Protein AF-C8PGE3-F1 (afdb_monomer_lite)

Organism: NCBI:txid553220

Sequence (170 aa):
MKKFYLKIWALALIAAFAAIPAAAAEGLDYLLKTKEEKDLAISCDSGNGKYSACTKLVEILSKKCDGGDYESCGAAGMIFTDLGQYEFSSAPLIKACEANIMSYCSYLAINDILFTGNLERAAKVFDKICKQGISEDKRLACSIRKEIEDCSKDAKCDPLMKAKEIIKGL

Structure (mmCIF, N/CA/C/O backbone):
data_AF-C8PGE3-F1
#
_entry.id   AF-C8PGE3-F1
#
loop_
_atom_site.group_PDB
_atom_site.id
_atom_site.type_symbol
_atom_site.label_atom_id
_atom_site.label_alt_id
_atom_site.label_comp_id
_atom_site.label_asym_id
_atom_site.label_entity_id
_atom_site.label_seq_id
_atom_site.pdbx_PDB_ins_code
_atom_site.Cartn_x
_atom_site.Cartn_y
_atom_site.Cartn_z
_atom_site.occupancy
_atom_site.B_iso_or_equiv
_atom_site.auth_seq_id
_atom_site.auth_comp_id
_atom_site.auth_asym_id
_atom_site.auth_atom_id
_atom_site.pdbx_PDB_model_num
ATOM 1 N N . MET A 1 1 ? 44.420 58.724 -9.029 1.00 37.59 1 MET A N 1
ATOM 2 C CA . MET A 1 1 ? 43.968 59.193 -10.356 1.00 37.59 1 MET A CA 1
ATOM 3 C C . MET A 1 1 ? 42.720 58.412 -10.748 1.00 37.59 1 MET A C 1
ATOM 5 O O . MET A 1 1 ? 42.805 57.214 -10.961 1.00 37.59 1 MET A O 1
ATOM 9 N N . LYS A 1 2 ? 41.550 59.065 -10.743 1.00 41.00 2 LYS A N 1
ATOM 10 C CA . LYS A 1 2 ? 40.328 58.561 -11.390 1.00 41.00 2 LYS A CA 1
ATOM 11 C C . LYS A 1 2 ? 40.454 58.843 -12.889 1.00 41.00 2 LYS A C 1
ATOM 13 O O . LYS A 1 2 ? 40.873 59.950 -13.217 1.00 41.00 2 LYS A O 1
ATOM 18 N N . LYS A 1 3 ? 40.016 57.922 -13.752 1.00 36.50 3 LYS A N 1
ATOM 19 C CA . LYS A 1 3 ? 38.924 58.134 -14.725 1.00 36.50 3 LYS A CA 1
ATOM 20 C C . LYS A 1 3 ? 38.865 57.000 -15.766 1.00 36.50 3 LYS A C 1
ATOM 22 O O . LYS A 1 3 ? 39.852 56.706 -16.419 1.00 36.50 3 LYS A O 1
ATOM 27 N N . PHE A 1 4 ? 37.645 56.472 -15.904 1.00 42.72 4 PHE A N 1
ATOM 28 C CA . PHE A 1 4 ? 36.970 56.068 -17.141 1.00 42.72 4 PHE A CA 1
ATOM 29 C C . PHE A 1 4 ? 37.667 55.073 -18.066 1.00 42.72 4 PHE A C 1
ATOM 31 O O . PHE A 1 4 ? 38.465 55.492 -18.884 1.00 42.72 4 PHE A O 1
ATOM 38 N N . TYR A 1 5 ? 37.147 53.842 -18.103 1.00 49.12 5 TYR A N 1
ATOM 39 C CA . TYR A 1 5 ? 36.572 53.319 -19.348 1.00 49.12 5 TYR A CA 1
ATOM 40 C C . TYR A 1 5 ? 35.258 52.595 -19.046 1.00 49.12 5 TYR A C 1
ATOM 42 O O . TYR A 1 5 ? 35.190 51.421 -18.704 1.00 49.12 5 TYR A O 1
ATOM 50 N N . LEU A 1 6 ? 34.200 53.394 -19.132 1.00 39.38 6 LEU A N 1
ATOM 51 C CA . LEU A 1 6 ? 32.818 52.991 -19.301 1.00 39.38 6 LEU A CA 1
ATOM 52 C C . LEU A 1 6 ? 32.627 52.698 -20.796 1.00 39.38 6 LEU A C 1
ATOM 54 O O . LEU A 1 6 ? 32.703 53.654 -21.566 1.00 39.38 6 LEU A O 1
ATOM 58 N N . LYS A 1 7 ? 32.384 51.438 -21.188 1.00 35.44 7 LYS A N 1
ATOM 59 C CA . LYS A 1 7 ? 31.352 51.012 -22.165 1.00 35.44 7 LYS A CA 1
ATOM 60 C C . LYS A 1 7 ? 31.656 49.663 -22.839 1.00 35.44 7 LYS A C 1
ATOM 62 O O . LYS A 1 7 ? 32.751 49.454 -23.336 1.00 35.44 7 LYS A O 1
ATOM 67 N N . ILE A 1 8 ? 30.570 48.890 -22.984 1.00 44.88 8 ILE A N 1
ATOM 68 C CA . ILE A 1 8 ? 30.348 47.756 -23.902 1.00 44.88 8 ILE A CA 1
ATOM 69 C C . ILE A 1 8 ? 31.028 46.468 -23.403 1.00 44.88 8 ILE A C 1
ATOM 71 O O . ILE A 1 8 ? 32.231 46.317 -23.495 1.00 44.88 8 ILE A O 1
ATOM 75 N N . TRP A 1 9 ? 30.323 45.520 -22.788 1.00 35.25 9 TRP A N 1
ATOM 76 C CA . TRP A 1 9 ? 29.215 44.789 -23.396 1.00 35.25 9 TRP A CA 1
ATOM 77 C C . TRP A 1 9 ? 28.275 44.250 -22.304 1.00 35.25 9 TRP A C 1
ATOM 79 O O . TRP A 1 9 ? 28.672 43.470 -21.443 1.00 35.25 9 TRP A O 1
ATOM 89 N N . ALA A 1 10 ? 27.015 44.679 -22.337 1.00 46.44 10 ALA A N 1
ATOM 90 C CA . ALA A 1 10 ? 25.930 43.913 -21.749 1.00 46.44 10 ALA A CA 1
ATOM 91 C C . ALA A 1 10 ? 25.763 42.642 -22.591 1.00 46.44 10 ALA A C 1
ATOM 93 O O . ALA A 1 10 ? 25.568 42.785 -23.794 1.00 46.44 10 ALA A O 1
ATOM 94 N N . LEU A 1 11 ? 25.880 41.460 -21.972 1.00 45.91 11 LEU A N 1
ATOM 95 C CA . LEU A 1 11 ? 25.230 40.178 -22.310 1.00 45.91 11 LEU A CA 1
ATOM 96 C C . LEU A 1 11 ? 26.063 39.010 -21.763 1.00 45.91 11 LEU A C 1
ATOM 98 O O . LEU A 1 11 ? 26.887 38.428 -22.457 1.00 45.91 11 LEU A O 1
ATOM 102 N N . ALA A 1 12 ? 25.804 38.654 -20.509 1.00 42.41 12 ALA A N 1
ATOM 103 C CA . ALA A 1 12 ? 25.891 37.274 -20.035 1.00 42.41 12 ALA A CA 1
ATOM 104 C C . ALA A 1 12 ? 24.991 37.152 -18.797 1.00 42.41 12 ALA A C 1
ATOM 106 O O . ALA A 1 12 ? 25.442 36.921 -17.678 1.00 42.41 12 ALA A O 1
ATOM 107 N N . LEU A 1 13 ? 23.695 37.418 -19.000 1.00 41.03 13 LEU A N 1
ATOM 108 C CA . LEU A 1 13 ? 22.668 37.003 -18.055 1.00 41.03 13 LEU A CA 1
ATOM 109 C C . LEU A 1 13 ? 22.554 35.475 -18.135 1.00 41.03 13 LEU A C 1
ATOM 111 O O . LEU A 1 13 ? 22.340 34.926 -19.210 1.00 41.03 13 LEU A O 1
ATOM 115 N N . ILE A 1 14 ? 22.608 34.857 -16.958 1.00 49.09 14 ILE A N 1
ATOM 116 C CA . ILE A 1 14 ? 21.958 33.595 -16.602 1.00 49.09 14 ILE A CA 1
ATOM 117 C C . ILE A 1 14 ? 22.515 32.338 -17.288 1.00 49.09 14 ILE A C 1
ATOM 119 O O . ILE A 1 14 ? 22.016 31.859 -18.299 1.00 49.09 14 ILE A O 1
ATOM 123 N N . ALA A 1 15 ? 23.436 31.688 -16.585 1.00 45.81 15 ALA A N 1
ATOM 124 C CA . ALA A 1 15 ? 23.361 30.243 -16.401 1.00 45.81 15 ALA A CA 1
ATOM 125 C C . ALA A 1 15 ? 23.652 29.926 -14.930 1.00 45.81 15 ALA A C 1
ATOM 127 O O . ALA A 1 15 ? 24.581 29.198 -14.592 1.00 45.81 15 ALA A O 1
ATOM 128 N N . ALA A 1 16 ? 22.845 30.502 -14.034 1.00 40.75 16 ALA A N 1
ATOM 129 C CA . ALA A 1 16 ? 22.586 29.830 -12.773 1.00 40.75 16 ALA A CA 1
ATOM 130 C C . ALA A 1 16 ? 21.775 28.586 -13.145 1.00 40.75 16 ALA A C 1
ATOM 132 O O . ALA A 1 16 ? 20.554 28.647 -13.273 1.00 40.75 16 ALA A O 1
ATOM 133 N N . PHE A 1 17 ? 22.465 27.474 -13.408 1.00 44.56 17 PHE A N 1
ATOM 134 C CA . PHE A 1 17 ? 21.846 26.171 -13.239 1.00 44.56 17 PHE A CA 1
ATOM 135 C C . PHE A 1 17 ? 21.392 26.148 -11.787 1.00 44.56 17 PHE A C 1
ATOM 137 O O . PHE A 1 17 ? 22.205 26.020 -10.873 1.00 44.56 17 PHE A O 1
ATOM 144 N N . ALA A 1 18 ? 20.098 26.385 -11.581 1.00 39.84 18 ALA A N 1
ATOM 145 C CA . ALA A 1 18 ? 19.444 26.040 -10.345 1.00 39.84 18 ALA A CA 1
ATOM 146 C C . ALA A 1 18 ? 19.716 24.547 -10.157 1.00 39.84 18 ALA A C 1
ATOM 148 O O . ALA A 1 18 ? 19.127 23.706 -10.833 1.00 39.84 18 ALA A O 1
ATOM 149 N N . ALA A 1 19 ? 20.679 24.231 -9.294 1.00 48.09 19 ALA A N 1
ATOM 150 C CA . ALA A 1 19 ? 20.725 22.949 -8.632 1.00 48.09 19 ALA A CA 1
ATOM 151 C C . ALA A 1 19 ? 19.442 22.896 -7.800 1.00 48.09 19 ALA A C 1
ATOM 153 O O . ALA A 1 19 ? 19.391 23.377 -6.669 1.00 48.09 19 ALA A O 1
ATOM 154 N N . ILE A 1 20 ? 18.366 22.433 -8.434 1.00 52.19 20 ILE A N 1
ATOM 155 C CA . ILE A 1 20 ? 17.142 22.056 -7.744 1.00 52.19 20 ILE A CA 1
ATOM 156 C C . ILE A 1 20 ? 17.572 20.946 -6.779 1.00 52.19 20 ILE A C 1
ATOM 158 O O . ILE A 1 20 ? 18.293 20.033 -7.200 1.00 52.19 20 ILE A O 1
ATOM 162 N N . PRO A 1 21 ? 17.242 21.054 -5.484 1.00 40.81 21 PRO A N 1
ATOM 163 C CA . PRO A 1 21 ? 17.715 20.100 -4.503 1.00 40.81 21 PRO A CA 1
ATOM 164 C C . PRO A 1 21 ? 17.185 18.718 -4.880 1.00 40.81 21 PRO A C 1
ATOM 166 O O . PRO A 1 21 ? 15.983 18.524 -5.041 1.00 40.81 21 PRO A O 1
ATOM 169 N N . ALA A 1 22 ? 18.097 17.753 -4.979 1.00 44.66 22 ALA A N 1
ATOM 170 C CA . ALA A 1 22 ? 17.841 16.335 -5.225 1.00 44.66 22 ALA A CA 1
ATOM 171 C C . ALA A 1 22 ? 17.007 15.642 -4.119 1.00 44.66 22 ALA A C 1
ATOM 173 O O . ALA A 1 22 ? 16.919 14.421 -4.082 1.00 44.66 22 ALA A O 1
ATOM 174 N N . ALA A 1 23 ? 16.385 16.409 -3.222 1.00 41.00 23 ALA A N 1
ATOM 175 C CA . ALA A 1 23 ? 15.701 15.918 -2.034 1.00 41.00 23 ALA A CA 1
ATOM 176 C C . ALA A 1 23 ? 14.350 15.241 -2.333 1.00 41.00 23 ALA A C 1
ATOM 178 O O . ALA A 1 23 ? 13.860 14.492 -1.497 1.00 41.00 23 ALA A O 1
ATOM 179 N N . ALA A 1 24 ? 13.754 15.452 -3.514 1.00 45.50 24 ALA A N 1
ATOM 180 C CA . ALA A 1 24 ? 12.516 14.766 -3.905 1.00 45.50 24 ALA A CA 1
ATOM 181 C C . ALA A 1 24 ? 12.750 13.342 -4.460 1.00 45.50 24 ALA A C 1
ATOM 183 O O . ALA A 1 24 ? 11.817 12.549 -4.526 1.00 45.50 24 ALA A O 1
ATOM 184 N N . ALA A 1 25 ? 13.987 12.993 -4.842 1.00 46.25 25 ALA A N 1
ATOM 185 C CA . ALA A 1 25 ? 14.299 11.718 -5.499 1.00 46.25 25 ALA A CA 1
ATOM 186 C C . ALA A 1 25 ? 14.738 10.596 -4.535 1.00 46.25 25 ALA A C 1
ATOM 188 O O . ALA A 1 25 ? 14.828 9.437 -4.943 1.00 46.25 25 ALA A O 1
ATOM 189 N N . GLU A 1 26 ? 15.010 10.905 -3.263 1.00 48.62 26 GLU A N 1
ATOM 190 C CA . GLU A 1 26 ? 15.647 9.950 -2.340 1.00 48.62 26 GLU A CA 1
ATOM 191 C C . GLU A 1 26 ? 14.722 8.803 -1.887 1.00 48.62 26 GLU A C 1
ATOM 193 O O . GLU A 1 26 ? 15.211 7.770 -1.436 1.00 48.62 26 GLU A O 1
ATOM 198 N N . GLY A 1 27 ? 13.401 8.922 -2.064 1.00 57.81 27 GLY A N 1
ATOM 199 C CA . GLY A 1 27 ? 12.441 7.900 -1.620 1.00 57.81 27 GLY A CA 1
ATOM 200 C C . GLY A 1 27 ? 12.272 6.696 -2.556 1.00 57.81 27 GLY A C 1
ATOM 201 O O . GLY A 1 27 ? 11.892 5.620 -2.100 1.00 57.81 27 GLY A O 1
ATOM 202 N N . LEU A 1 28 ? 12.554 6.848 -3.857 1.00 64.56 28 LEU A N 1
ATOM 203 C CA . LEU A 1 28 ? 12.253 5.825 -4.872 1.00 64.56 28 LEU A CA 1
ATOM 204 C C . LEU A 1 28 ? 13.496 5.162 -5.483 1.00 64.56 28 LEU A C 1
ATOM 206 O O . LEU A 1 28 ? 13.354 4.170 -6.191 1.00 64.56 28 LEU A O 1
ATOM 210 N N . ASP A 1 29 ? 14.708 5.675 -5.242 1.00 67.56 29 ASP A N 1
ATOM 211 C CA . ASP A 1 29 ? 15.903 5.293 -6.018 1.00 67.56 29 ASP A CA 1
ATOM 212 C C . ASP A 1 29 ? 16.247 3.791 -5.952 1.00 67.56 29 ASP A C 1
ATOM 214 O O . ASP A 1 29 ? 16.739 3.226 -6.931 1.00 67.56 29 ASP A O 1
ATOM 218 N N . TYR A 1 30 ? 15.928 3.125 -4.835 1.00 67.06 30 TYR A N 1
ATOM 219 C CA . TYR A 1 30 ? 16.100 1.674 -4.673 1.00 67.06 30 TYR A CA 1
ATOM 220 C C . TYR A 1 30 ? 15.113 0.845 -5.516 1.00 67.06 30 TYR A C 1
ATOM 222 O O . TYR A 1 30 ? 15.402 -0.293 -5.882 1.00 67.06 30 TYR A O 1
ATOM 230 N N . LEU A 1 31 ? 13.956 1.416 -5.852 1.00 72.94 31 LEU A N 1
ATOM 231 C CA . LEU A 1 31 ? 12.881 0.754 -6.597 1.00 72.94 31 LEU A CA 1
ATOM 232 C C . LEU A 1 31 ? 13.056 0.897 -8.115 1.00 72.94 31 LEU A C 1
ATOM 234 O O . LEU A 1 31 ? 12.553 0.080 -8.890 1.00 72.94 31 LEU A O 1
ATOM 238 N N . LEU A 1 32 ? 13.784 1.929 -8.546 1.00 85.94 32 LEU A N 1
ATOM 239 C CA . LEU A 1 32 ? 13.973 2.279 -9.949 1.00 85.94 32 LEU A CA 1
ATOM 240 C C . LEU A 1 32 ? 15.222 1.607 -10.521 1.00 85.94 32 LEU A C 1
ATOM 242 O O . LEU A 1 32 ? 16.344 1.805 -10.054 1.00 85.94 32 LEU A O 1
ATOM 246 N N . LYS A 1 33 ? 15.034 0.814 -11.577 1.00 87.00 33 LYS A N 1
ATOM 247 C CA . LYS A 1 33 ? 16.072 -0.093 -12.098 1.00 87.00 33 LYS A CA 1
ATOM 248 C C . LYS A 1 33 ? 16.843 0.510 -13.265 1.00 87.00 33 LYS A C 1
ATOM 250 O O . LYS A 1 33 ? 18.020 0.211 -13.448 1.00 87.00 33 LYS A O 1
ATOM 255 N N . THR A 1 34 ? 16.186 1.333 -14.079 1.00 92.00 34 THR A N 1
ATOM 256 C CA . THR A 1 34 ? 16.793 1.917 -15.280 1.00 92.00 34 THR A CA 1
ATOM 257 C C . THR A 1 34 ? 17.150 3.382 -15.072 1.00 92.00 34 THR A C 1
ATOM 259 O O . THR A 1 34 ? 16.548 4.082 -14.260 1.00 92.00 34 THR A O 1
ATOM 262 N N . LYS A 1 35 ? 18.124 3.872 -15.846 1.00 90.94 35 LYS A N 1
ATOM 263 C CA . LYS A 1 35 ? 18.443 5.303 -15.876 1.00 90.94 35 LYS A CA 1
ATOM 264 C C . LYS A 1 35 ? 17.228 6.138 -16.298 1.00 90.94 35 LYS A C 1
ATOM 266 O O . LYS A 1 35 ? 16.988 7.179 -15.708 1.00 90.94 35 LYS A O 1
ATOM 271 N N . GLU A 1 36 ? 16.445 5.652 -17.263 1.00 93.50 36 GLU A N 1
ATOM 272 C CA . GLU A 1 36 ? 15.222 6.331 -17.705 1.00 93.50 36 GLU A CA 1
ATOM 273 C C . GLU A 1 36 ? 14.215 6.487 -16.562 1.00 93.50 36 GLU A C 1
ATOM 275 O O . GLU A 1 36 ? 13.682 7.573 -16.373 1.00 93.50 36 GLU A O 1
ATOM 280 N N . GLU A 1 37 ? 13.984 5.439 -15.770 1.00 91.94 37 GLU A N 1
ATOM 281 C CA . GLU A 1 37 ? 13.104 5.519 -14.601 1.00 91.94 37 GLU A CA 1
ATOM 282 C C . GLU A 1 37 ? 13.586 6.550 -13.584 1.00 91.94 37 GLU A C 1
ATOM 284 O O . GLU A 1 37 ? 12.788 7.358 -13.118 1.00 91.94 37 GLU A O 1
ATOM 289 N N . LYS A 1 38 ? 14.885 6.552 -13.270 1.00 89.56 38 LYS A N 1
ATOM 290 C CA . LYS A 1 38 ? 15.483 7.507 -12.327 1.00 89.56 38 LYS A CA 1
ATOM 291 C C . LYS A 1 38 ? 15.378 8.943 -12.838 1.00 89.56 38 LYS A C 1
ATOM 293 O O . LYS A 1 38 ? 14.934 9.820 -12.104 1.00 89.56 38 LYS A O 1
ATOM 298 N N . ASP A 1 39 ? 15.707 9.175 -14.109 1.00 89.38 39 ASP A N 1
ATOM 299 C CA . ASP A 1 39 ? 15.607 10.490 -14.750 1.00 89.38 39 ASP A CA 1
ATOM 300 C C . ASP A 1 39 ? 14.146 10.983 -14.781 1.00 89.38 39 ASP A C 1
ATOM 302 O O . ASP A 1 39 ? 13.871 12.166 -14.553 1.00 89.38 39 ASP A O 1
ATOM 306 N N . LEU A 1 40 ? 13.195 10.074 -15.029 1.00 90.88 40 LEU A N 1
ATOM 307 C CA . LEU A 1 40 ? 11.766 10.371 -14.977 1.00 90.88 40 LEU A CA 1
ATOM 308 C C . LEU A 1 40 ? 11.283 10.649 -13.557 1.00 90.88 40 LEU A C 1
ATOM 310 O O . LEU A 1 40 ? 10.475 11.553 -13.398 1.00 90.88 40 LEU A O 1
ATOM 314 N N . ALA A 1 41 ? 11.771 9.932 -12.546 1.00 87.00 41 ALA A N 1
ATOM 315 C CA . ALA A 1 41 ? 11.415 10.175 -11.151 1.00 87.00 41 ALA A CA 1
ATOM 316 C C . ALA A 1 41 ? 11.953 11.515 -10.651 1.00 87.00 41 ALA A C 1
ATOM 318 O O . ALA A 1 41 ? 11.206 12.279 -10.060 1.00 87.00 41 ALA A O 1
ATOM 319 N N . ILE A 1 42 ? 13.198 11.861 -10.989 1.00 84.44 42 ILE A N 1
ATOM 320 C CA . ILE A 1 42 ? 13.760 13.194 -10.721 1.00 84.44 42 ILE A CA 1
ATOM 321 C C . ILE A 1 42 ? 12.934 14.282 -11.424 1.00 84.44 42 ILE A C 1
ATOM 323 O O . ILE A 1 42 ? 12.706 15.355 -10.873 1.00 84.44 42 ILE A O 1
ATOM 327 N N . SER A 1 43 ? 12.489 14.020 -12.658 1.00 85.81 43 SER A N 1
ATOM 328 C CA . SER A 1 43 ? 11.656 14.959 -13.423 1.00 85.81 43 SER A CA 1
ATOM 329 C C . SER A 1 43 ? 10.209 15.029 -12.924 1.00 85.81 43 SER A C 1
ATOM 331 O O . SER A 1 43 ? 9.542 16.049 -13.122 1.00 85.81 43 SER A O 1
ATOM 333 N N . CYS A 1 44 ? 9.723 13.946 -12.318 1.00 83.94 44 CYS A N 1
ATOM 334 C CA . CYS A 1 44 ? 8.456 13.840 -11.614 1.00 83.94 44 CYS A CA 1
ATOM 335 C C . CYS A 1 44 ? 8.602 14.533 -10.250 1.00 83.94 44 CYS A C 1
ATOM 337 O O . CYS A 1 44 ? 8.645 13.914 -9.198 1.00 83.94 44 CYS A O 1
ATOM 339 N N . ASP A 1 45 ? 8.751 15.854 -10.291 1.00 70.50 45 ASP A N 1
ATOM 340 C CA . ASP A 1 45 ? 8.828 16.732 -9.122 1.00 70.50 45 ASP A CA 1
ATOM 341 C C . ASP A 1 45 ? 7.417 16.910 -8.527 1.00 70.50 45 ASP A C 1
ATOM 343 O O . ASP A 1 45 ? 6.730 17.908 -8.779 1.00 70.50 45 ASP A O 1
ATOM 347 N N . SER A 1 46 ? 6.936 15.865 -7.840 1.00 62.62 46 SER A N 1
ATOM 348 C CA . SER A 1 46 ? 5.598 15.768 -7.247 1.00 62.62 46 SER A CA 1
ATOM 349 C C . SER A 1 46 ? 5.293 16.992 -6.375 1.00 62.62 46 SER A C 1
ATOM 351 O O . SER A 1 46 ? 5.861 17.169 -5.301 1.00 62.62 46 SER A O 1
ATOM 353 N N . GLY A 1 47 ? 4.399 17.860 -6.862 1.00 53.50 47 GLY A N 1
ATOM 354 C CA . GLY A 1 47 ? 3.978 19.093 -6.187 1.00 53.50 47 GLY A CA 1
ATOM 355 C C . GLY A 1 47 ? 4.449 20.405 -6.832 1.00 53.50 47 GLY A C 1
ATOM 356 O O . GLY A 1 47 ? 3.810 21.424 -6.588 1.00 53.50 47 GLY A O 1
ATOM 357 N N . ASN A 1 48 ? 5.478 20.399 -7.696 1.00 59.94 48 ASN A N 1
ATOM 358 C CA . ASN A 1 48 ? 5.983 21.600 -8.395 1.00 59.94 48 ASN A CA 1
ATOM 359 C C . ASN A 1 48 ? 6.303 21.405 -9.900 1.00 59.94 48 ASN A C 1
ATOM 361 O O . ASN A 1 48 ? 6.623 22.386 -10.579 1.00 59.94 48 ASN A O 1
ATOM 365 N N . GLY A 1 49 ? 6.194 20.190 -10.461 1.00 57.78 49 GLY A N 1
ATOM 366 C CA . GLY A 1 49 ? 6.708 19.889 -11.806 1.00 57.78 49 GLY A CA 1
ATOM 367 C C . GLY A 1 49 ? 5.861 19.007 -12.736 1.00 57.78 49 GLY A C 1
ATOM 368 O O . GLY A 1 49 ? 4.669 18.778 -12.560 1.00 57.78 49 GLY A O 1
ATOM 369 N N . LYS A 1 50 ? 6.508 18.604 -13.840 1.00 65.44 50 LYS A N 1
ATOM 370 C CA . LYS A 1 50 ? 5.937 18.182 -15.134 1.00 65.44 50 LYS A CA 1
ATOM 371 C C . LYS A 1 50 ? 5.128 16.879 -15.050 1.00 65.44 50 LYS A C 1
ATOM 373 O O . LYS A 1 50 ? 5.693 15.800 -15.219 1.00 65.44 50 LYS A O 1
ATOM 378 N N . TYR A 1 51 ? 3.801 16.986 -14.942 1.00 76.56 51 TYR A N 1
ATOM 379 C CA . TYR A 1 51 ? 2.855 15.854 -14.957 1.00 76.56 51 TYR A CA 1
ATOM 380 C C . TYR A 1 51 ? 3.158 14.773 -16.008 1.00 76.56 51 TYR A C 1
ATOM 382 O O . TYR A 1 51 ? 3.025 13.587 -15.724 1.00 76.56 51 TYR A O 1
ATOM 390 N N . SER A 1 52 ? 3.634 15.153 -17.198 1.00 84.38 52 SER A N 1
ATOM 391 C CA . SER A 1 52 ? 3.982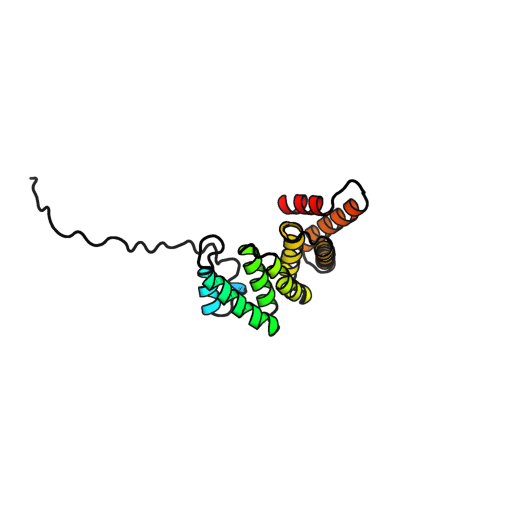 14.201 -18.260 1.00 84.38 52 SER A CA 1
ATOM 392 C C . SER A 1 52 ? 5.104 13.224 -17.888 1.00 84.38 52 SER A C 1
ATOM 394 O O . SER A 1 52 ? 5.071 12.076 -18.330 1.00 84.38 52 SER A O 1
ATOM 396 N N . ALA A 1 53 ? 6.079 13.638 -17.070 1.00 89.56 53 ALA A N 1
ATOM 397 C CA . ALA A 1 53 ? 7.137 12.753 -16.585 1.00 89.56 53 ALA A CA 1
ATOM 398 C C . ALA A 1 53 ? 6.576 11.710 -15.611 1.00 89.56 53 ALA A C 1
ATOM 400 O O . ALA A 1 53 ? 6.862 10.523 -15.761 1.00 89.56 53 ALA A O 1
ATOM 401 N N . CYS A 1 54 ? 5.713 12.137 -14.684 1.00 88.75 54 CYS A N 1
ATOM 402 C CA . CYS A 1 54 ? 5.036 11.240 -13.753 1.00 88.75 54 CYS A CA 1
ATOM 403 C C . CYS A 1 54 ? 4.127 10.242 -14.478 1.00 88.75 54 CYS A C 1
ATOM 405 O O . CYS A 1 54 ? 4.198 9.049 -14.203 1.00 88.75 54 CYS A O 1
ATOM 407 N N . THR A 1 55 ? 3.330 10.696 -15.454 1.00 90.12 55 THR A N 1
ATOM 408 C CA . THR A 1 55 ? 2.480 9.806 -16.262 1.00 90.12 55 THR A CA 1
ATOM 409 C C . THR A 1 55 ? 3.314 8.748 -16.978 1.00 90.12 55 THR A C 1
ATOM 411 O O . THR A 1 55 ? 3.015 7.561 -16.875 1.00 90.12 55 THR A O 1
ATOM 414 N N . LYS A 1 56 ? 4.407 9.150 -17.640 1.00 93.25 56 LYS A N 1
ATOM 415 C CA . LYS A 1 56 ? 5.286 8.202 -18.333 1.00 93.25 56 LYS A CA 1
ATOM 416 C C . LYS A 1 56 ? 5.939 7.212 -17.362 1.00 93.25 56 LYS A C 1
ATOM 418 O O . LYS A 1 56 ? 6.042 6.027 -17.675 1.00 93.25 56 LYS A O 1
ATOM 423 N N . LEU A 1 57 ? 6.364 7.676 -16.186 1.00 93.44 57 LEU A N 1
ATOM 424 C CA . LEU A 1 57 ? 6.934 6.807 -15.157 1.00 93.44 57 LEU A CA 1
ATOM 425 C C . LEU A 1 57 ? 5.909 5.779 -14.662 1.00 93.44 57 LEU A C 1
ATOM 427 O O . LEU A 1 57 ? 6.203 4.585 -14.633 1.00 93.44 57 LEU A O 1
ATOM 431 N N . VAL A 1 58 ? 4.692 6.221 -14.345 1.00 93.88 58 VAL A N 1
ATOM 432 C CA . VAL A 1 58 ? 3.588 5.350 -13.919 1.00 93.88 58 VAL A CA 1
ATOM 433 C C . VAL A 1 58 ? 3.236 4.322 -14.992 1.00 93.88 58 VAL A C 1
ATOM 435 O O . VAL A 1 58 ? 3.016 3.160 -14.658 1.00 93.88 58 VAL A O 1
ATOM 438 N N . GLU A 1 59 ? 3.225 4.690 -16.276 1.00 95.44 59 GLU A N 1
ATOM 439 C CA . GLU A 1 59 ? 2.997 3.737 -17.371 1.00 95.44 59 GLU A CA 1
ATOM 440 C C . GLU A 1 59 ? 4.067 2.637 -17.420 1.00 95.44 59 GLU A C 1
ATOM 442 O O . GLU A 1 59 ? 3.740 1.459 -17.592 1.00 95.44 59 GLU A O 1
ATOM 447 N N . ILE A 1 60 ? 5.346 3.001 -17.264 1.00 96.75 60 ILE A N 1
ATOM 448 C CA . ILE A 1 60 ? 6.459 2.040 -17.238 1.00 96.75 60 ILE A CA 1
ATOM 449 C C . ILE A 1 60 ? 6.312 1.098 -16.039 1.00 96.75 60 ILE A C 1
ATOM 451 O O . ILE A 1 60 ? 6.368 -0.124 -16.201 1.00 96.75 60 ILE A O 1
ATOM 455 N N . LEU A 1 61 ? 6.089 1.653 -14.846 1.00 96.56 61 LEU A N 1
ATOM 456 C CA . LEU A 1 61 ? 5.956 0.885 -13.609 1.00 96.56 61 LEU A CA 1
ATOM 457 C C . LEU A 1 61 ? 4.722 -0.024 -13.628 1.00 96.56 61 LEU A C 1
ATOM 459 O O . LEU A 1 61 ? 4.806 -1.178 -13.214 1.00 96.56 61 LEU A O 1
ATOM 463 N N . SER A 1 62 ? 3.602 0.440 -14.185 1.00 96.25 62 SER A N 1
ATOM 464 C CA . SER A 1 62 ? 2.374 -0.354 -14.308 1.00 96.25 62 SER A CA 1
ATOM 465 C C . SER A 1 62 ? 2.567 -1.560 -15.228 1.00 96.25 62 SER A C 1
ATOM 467 O O . SER A 1 62 ? 2.165 -2.666 -14.883 1.00 96.25 62 SER A O 1
ATOM 469 N N . LYS A 1 63 ? 3.274 -1.397 -16.356 1.00 97.12 63 LYS A N 1
ATOM 470 C CA . LYS A 1 63 ? 3.609 -2.526 -17.244 1.00 97.12 63 LYS A CA 1
ATOM 471 C C . LYS A 1 63 ? 4.491 -3.564 -16.552 1.00 97.12 63 LYS A C 1
ATOM 473 O O . LYS A 1 63 ? 4.275 -4.761 -16.720 1.00 97.12 63 LYS A O 1
ATOM 478 N N . LYS A 1 64 ? 5.478 -3.125 -15.765 1.00 96.69 64 LYS A N 1
ATOM 479 C CA . LYS A 1 64 ? 6.308 -4.033 -14.959 1.00 96.69 64 LYS A CA 1
ATOM 480 C C . LYS A 1 64 ? 5.491 -4.739 -13.877 1.00 96.69 64 LYS A C 1
ATOM 482 O O . LYS A 1 64 ? 5.640 -5.944 -13.701 1.00 96.69 64 LYS A O 1
ATOM 487 N N . CYS A 1 65 ? 4.609 -4.001 -13.206 1.00 96.81 65 CYS A N 1
ATOM 488 C CA . CYS A 1 65 ? 3.667 -4.524 -12.223 1.00 96.81 65 CYS A CA 1
ATOM 489 C C . CYS A 1 65 ? 2.787 -5.633 -12.819 1.00 96.81 65 CYS A C 1
ATOM 491 O O . CYS A 1 65 ? 2.689 -6.716 -12.247 1.00 96.81 65 CYS A O 1
ATOM 493 N N . ASP A 1 66 ? 2.215 -5.411 -14.004 1.00 96.31 66 ASP A N 1
ATOM 494 C CA . ASP A 1 66 ? 1.426 -6.422 -14.718 1.00 96.31 66 ASP A CA 1
ATOM 495 C C . ASP A 1 66 ? 2.273 -7.627 -15.165 1.00 96.31 66 ASP A C 1
ATOM 497 O O . ASP A 1 66 ? 1.762 -8.740 -15.276 1.00 96.31 66 ASP A O 1
ATOM 501 N N . GLY A 1 67 ? 3.580 -7.428 -15.356 1.00 95.81 67 GLY A N 1
ATOM 502 C CA . GLY A 1 67 ? 4.571 -8.484 -15.576 1.00 95.81 67 GLY A CA 1
ATOM 503 C C . GLY A 1 67 ? 5.053 -9.206 -14.307 1.00 95.81 67 GLY A C 1
ATOM 504 O O . GLY A 1 67 ? 5.930 -10.061 -14.412 1.00 95.81 67 GLY A O 1
ATOM 505 N N . GLY A 1 68 ? 4.514 -8.881 -13.126 1.00 95.19 68 GLY A N 1
ATOM 506 C CA . GLY A 1 68 ? 4.845 -9.529 -11.849 1.00 95.19 68 GLY A CA 1
ATOM 507 C C . GLY A 1 68 ? 5.940 -8.845 -11.022 1.00 95.19 68 GLY A C 1
ATOM 508 O O . GLY A 1 68 ? 6.360 -9.385 -10.000 1.00 95.19 68 GLY A O 1
ATOM 509 N N . ASP A 1 69 ? 6.413 -7.662 -11.422 1.00 95.75 69 ASP A N 1
ATOM 510 C CA . ASP A 1 69 ? 7.328 -6.852 -10.610 1.00 95.75 69 ASP A CA 1
ATOM 511 C C . ASP A 1 69 ? 6.542 -6.066 -9.548 1.00 95.75 69 ASP A C 1
ATOM 513 O O . ASP A 1 69 ? 6.184 -4.902 -9.738 1.00 95.75 69 ASP A O 1
ATOM 517 N N . TYR A 1 70 ? 6.235 -6.720 -8.428 1.00 96.31 70 TYR A N 1
ATOM 518 C CA . TYR A 1 70 ? 5.366 -6.159 -7.388 1.00 96.31 70 TYR A CA 1
ATOM 519 C C . TYR A 1 70 ? 5.941 -4.920 -6.679 1.00 96.31 70 TYR A C 1
ATOM 521 O O . TYR A 1 70 ? 5.171 -4.100 -6.180 1.00 96.31 70 TYR A O 1
ATOM 529 N N . GLU A 1 71 ? 7.263 -4.719 -6.704 1.00 95.00 71 GLU A N 1
ATOM 530 C CA . GLU A 1 71 ? 7.893 -3.461 -6.270 1.00 95.00 71 GLU A CA 1
ATOM 531 C C . GLU A 1 71 ? 7.478 -2.290 -7.171 1.00 95.00 71 GLU A C 1
ATOM 533 O O . GLU A 1 71 ? 7.147 -1.207 -6.691 1.00 95.00 71 GLU A O 1
ATOM 538 N N . SER A 1 72 ? 7.392 -2.526 -8.487 1.00 96.00 72 SER A N 1
ATOM 539 C CA . SER A 1 72 ? 6.899 -1.519 -9.432 1.00 96.00 72 SER A CA 1
ATOM 540 C C . SER A 1 72 ? 5.413 -1.209 -9.220 1.00 96.00 72 SER A C 1
ATOM 542 O O . SER A 1 72 ? 4.998 -0.070 -9.432 1.00 96.00 72 SER A O 1
ATOM 544 N N . CYS A 1 73 ? 4.612 -2.180 -8.757 1.00 97.75 73 CYS A N 1
ATOM 545 C CA . CYS A 1 73 ? 3.238 -1.905 -8.328 1.00 97.75 73 CYS A CA 1
ATOM 546 C C . CYS A 1 73 ? 3.233 -0.903 -7.164 1.00 97.75 73 CYS A C 1
ATOM 548 O O . CYS A 1 73 ? 2.566 0.127 -7.227 1.00 97.75 73 CYS A O 1
ATOM 550 N N . GLY A 1 74 ? 4.019 -1.167 -6.120 1.00 95.69 74 GLY A N 1
ATOM 551 C CA . GLY A 1 74 ? 4.101 -0.282 -4.961 1.00 95.69 74 GLY A CA 1
ATOM 552 C C . GLY A 1 74 ? 4.550 1.135 -5.323 1.00 95.69 74 GLY A C 1
ATOM 553 O O . GLY A 1 74 ? 3.883 2.104 -4.959 1.00 95.69 74 GLY A O 1
ATOM 554 N N . ALA A 1 75 ? 5.608 1.254 -6.131 1.00 94.31 75 ALA A N 1
ATOM 555 C CA . ALA A 1 75 ? 6.109 2.533 -6.634 1.00 94.31 75 ALA A CA 1
ATOM 556 C C . ALA A 1 75 ? 5.052 3.322 -7.427 1.00 94.31 75 ALA A C 1
ATOM 558 O O . ALA A 1 75 ? 4.857 4.510 -7.174 1.00 94.31 75 ALA A O 1
ATOM 559 N N . ALA A 1 76 ? 4.323 2.670 -8.343 1.00 95.50 76 ALA A N 1
ATOM 560 C CA . ALA A 1 76 ? 3.246 3.320 -9.093 1.00 95.50 76 ALA A CA 1
ATOM 561 C C . ALA A 1 76 ? 2.138 3.843 -8.163 1.00 95.50 76 ALA A C 1
ATOM 563 O O . ALA A 1 76 ? 1.650 4.959 -8.335 1.00 95.50 76 ALA A O 1
ATOM 564 N N . GLY A 1 77 ? 1.769 3.056 -7.150 1.00 95.31 77 GLY A N 1
ATOM 565 C CA . GLY A 1 77 ? 0.785 3.448 -6.147 1.00 95.31 77 GLY A CA 1
ATOM 566 C C . GLY A 1 77 ? 1.204 4.653 -5.301 1.00 95.31 77 GLY A C 1
ATOM 567 O O . GLY A 1 77 ? 0.387 5.543 -5.051 1.00 95.31 77 GLY A O 1
ATOM 568 N N . MET A 1 78 ? 2.473 4.724 -4.897 1.00 92.12 78 MET A N 1
ATOM 569 C CA . MET A 1 78 ? 3.006 5.888 -4.179 1.00 92.12 78 MET A CA 1
ATOM 570 C C . MET A 1 78 ? 2.987 7.142 -5.059 1.00 92.12 78 MET A C 1
ATOM 572 O O . MET A 1 78 ? 2.453 8.156 -4.627 1.00 92.12 78 MET A O 1
ATOM 576 N N . ILE A 1 79 ? 3.413 7.052 -6.326 1.00 91.44 79 ILE A N 1
ATOM 577 C CA . ILE A 1 79 ? 3.370 8.200 -7.251 1.00 91.44 79 ILE A CA 1
ATOM 578 C C . ILE A 1 79 ? 1.936 8.720 -7.427 1.00 91.44 79 ILE A C 1
ATOM 580 O O . ILE A 1 79 ? 1.708 9.925 -7.371 1.00 91.44 79 ILE A O 1
ATOM 584 N N . PHE A 1 80 ? 0.944 7.837 -7.590 1.00 92.12 80 PHE A N 1
ATOM 585 C CA . PHE A 1 80 ? -0.459 8.268 -7.632 1.00 92.12 80 PHE A CA 1
ATOM 586 C C . PHE A 1 80 ? -0.887 8.994 -6.352 1.00 92.12 80 PHE A C 1
ATOM 588 O O . PHE A 1 80 ? -1.624 9.975 -6.417 1.00 92.12 80 PHE A O 1
ATOM 595 N N . THR A 1 81 ? -0.415 8.540 -5.192 1.00 89.94 81 THR A N 1
ATOM 596 C CA . THR A 1 81 ? -0.701 9.188 -3.905 1.00 89.94 81 THR A CA 1
ATOM 597 C C . THR A 1 81 ? -0.100 10.590 -3.852 1.00 89.94 81 THR A C 1
ATOM 599 O O . THR A 1 81 ? -0.808 11.537 -3.517 1.00 89.94 81 THR A O 1
ATOM 602 N N . ASP A 1 82 ? 1.160 10.741 -4.260 1.00 86.56 82 ASP A N 1
ATOM 603 C CA . ASP A 1 82 ? 1.872 12.024 -4.258 1.00 86.56 82 ASP A CA 1
ATOM 604 C C . ASP A 1 82 ? 1.253 13.042 -5.230 1.00 86.56 82 ASP A C 1
ATOM 606 O O . ASP A 1 82 ? 1.291 14.249 -4.994 1.00 86.56 82 ASP A O 1
ATOM 610 N N . LEU A 1 83 ? 0.626 12.561 -6.309 1.00 86.94 83 LEU A N 1
ATOM 611 C CA . LEU A 1 83 ? -0.138 13.380 -7.256 1.00 86.94 83 LEU A CA 1
ATOM 612 C C . LEU A 1 83 ? -1.557 13.726 -6.767 1.00 86.94 83 LEU A C 1
ATOM 614 O O . LEU A 1 83 ? -2.303 14.390 -7.487 1.00 86.94 83 LEU A O 1
ATOM 618 N N . GLY A 1 84 ? -1.966 13.252 -5.587 1.00 87.88 84 GLY A N 1
ATOM 619 C CA . GLY A 1 84 ? -3.332 13.399 -5.076 1.00 87.88 84 GLY A CA 1
ATOM 620 C C . GLY A 1 84 ? -4.374 12.556 -5.822 1.00 87.88 84 GLY A C 1
ATOM 621 O O . GLY A 1 84 ? -5.574 12.751 -5.651 1.00 87.88 84 GLY A O 1
ATOM 622 N N . GLN A 1 85 ? -3.923 11.615 -6.650 1.00 90.38 85 GLN A N 1
ATOM 623 C CA . GLN A 1 85 ? -4.721 10.713 -7.477 1.00 90.38 85 GLN A CA 1
ATOM 624 C C . GLN A 1 85 ? -5.074 9.434 -6.698 1.00 90.38 85 GLN A C 1
ATOM 626 O O . GLN A 1 85 ? -4.789 8.309 -7.117 1.00 90.38 85 GLN A O 1
ATOM 631 N N . TYR A 1 86 ? -5.671 9.605 -5.517 1.00 90.94 86 TYR A N 1
ATOM 632 C CA . TYR A 1 86 ? -5.858 8.531 -4.537 1.00 90.94 86 TYR A CA 1
ATOM 633 C C . TYR A 1 86 ? -6.756 7.389 -5.030 1.00 90.94 86 TYR A C 1
ATOM 635 O O . TYR A 1 86 ? -6.534 6.234 -4.659 1.00 90.94 86 TYR A O 1
ATOM 643 N N . GLU A 1 87 ? -7.743 7.660 -5.891 1.00 88.62 87 GLU A N 1
ATOM 644 C CA . GLU A 1 87 ? -8.566 6.594 -6.474 1.00 88.62 87 GLU A CA 1
ATOM 645 C C . GLU A 1 87 ? -7.751 5.615 -7.338 1.00 88.62 87 GLU A C 1
ATOM 647 O O . GLU A 1 87 ? -8.109 4.440 -7.443 1.00 88.62 87 GLU A O 1
ATOM 652 N N . PHE A 1 88 ? -6.625 6.066 -7.899 1.00 93.19 88 PHE A N 1
ATOM 653 C CA . PHE A 1 88 ? -5.749 5.259 -8.745 1.00 93.19 88 PHE A CA 1
ATOM 654 C C . PHE A 1 88 ? -4.625 4.567 -7.962 1.00 93.19 88 PHE A C 1
ATOM 656 O O . PHE A 1 88 ? -4.081 3.571 -8.438 1.00 93.19 88 PHE A O 1
ATOM 663 N N . SER A 1 89 ? -4.300 5.025 -6.746 1.00 94.81 89 SER A N 1
ATOM 664 C CA . SER A 1 89 ? -3.220 4.433 -5.940 1.00 94.81 89 SER A CA 1
ATOM 665 C C . SER A 1 89 ? -3.580 3.070 -5.347 1.00 94.81 89 SER A C 1
ATOM 667 O O . SER A 1 89 ? -2.713 2.214 -5.178 1.00 94.81 89 SER A O 1
ATOM 669 N N . SER A 1 90 ? -4.863 2.832 -5.059 1.00 95.69 90 SER A N 1
ATOM 670 C CA . SER A 1 90 ? -5.305 1.642 -4.321 1.00 95.69 90 SER A CA 1
ATOM 671 C C . SER A 1 90 ? -5.020 0.336 -5.067 1.00 95.69 90 SER A C 1
ATOM 673 O O . SER A 1 90 ? -4.470 -0.593 -4.486 1.00 95.69 90 SER A O 1
ATOM 675 N N . ALA A 1 91 ? -5.371 0.247 -6.354 1.00 97.00 91 ALA A N 1
ATOM 676 C CA . ALA A 1 91 ? -5.211 -0.982 -7.137 1.00 97.00 91 ALA A CA 1
ATOM 677 C C . ALA A 1 91 ? -3.753 -1.492 -7.210 1.00 97.00 91 ALA A C 1
ATOM 679 O O . ALA A 1 91 ? -3.525 -2.668 -6.908 1.00 97.00 91 ALA A O 1
ATOM 680 N N . PRO A 1 92 ? -2.751 -0.665 -7.563 1.00 97.81 92 PRO A N 1
ATOM 681 C CA . PRO A 1 92 ? -1.363 -1.114 -7.571 1.00 97.81 92 PRO A CA 1
ATOM 682 C C . PRO A 1 92 ? -0.822 -1.398 -6.155 1.00 97.81 92 PRO A C 1
ATOM 684 O O . PRO A 1 92 ? -0.114 -2.390 -5.972 1.00 97.81 92 PRO A O 1
ATOM 687 N N . LEU A 1 93 ? -1.215 -0.628 -5.130 1.00 98.06 93 LEU A N 1
ATOM 688 C CA . LEU A 1 93 ? -0.828 -0.914 -3.740 1.00 98.06 93 LEU A CA 1
ATOM 689 C C . LEU A 1 93 ? -1.410 -2.239 -3.223 1.00 98.06 93 LEU A C 1
ATOM 691 O O . LEU A 1 93 ? -0.721 -2.968 -2.511 1.00 98.06 93 LEU A O 1
ATOM 695 N N . ILE A 1 94 ? -2.643 -2.590 -3.609 1.00 98.00 94 ILE A N 1
ATOM 696 C CA . ILE A 1 94 ? -3.255 -3.891 -3.294 1.00 98.00 94 ILE A CA 1
ATOM 697 C C . ILE A 1 94 ? -2.399 -5.022 -3.860 1.00 98.00 94 ILE A C 1
ATOM 699 O O . ILE A 1 94 ? -2.002 -5.898 -3.096 1.00 98.00 94 ILE A O 1
ATOM 703 N N . LYS A 1 95 ? -2.036 -4.971 -5.151 1.00 98.06 95 LYS A N 1
ATOM 704 C CA . LYS A 1 95 ? -1.182 -5.998 -5.778 1.00 98.06 95 LYS A CA 1
ATOM 705 C C . LYS A 1 95 ? 0.149 -6.163 -5.034 1.00 98.06 95 LYS A C 1
ATOM 707 O O . LYS A 1 95 ? 0.563 -7.281 -4.737 1.00 98.06 95 LYS A O 1
ATOM 712 N N . ALA A 1 96 ? 0.805 -5.052 -4.698 1.00 97.56 96 ALA A N 1
ATOM 713 C CA . ALA A 1 96 ? 2.076 -5.070 -3.975 1.00 97.56 96 ALA A CA 1
ATOM 714 C C . ALA A 1 96 ? 1.933 -5.651 -2.553 1.00 97.56 96 ALA A C 1
ATOM 716 O O . ALA A 1 96 ? 2.749 -6.459 -2.105 1.00 97.56 96 ALA A O 1
ATOM 717 N N . CYS A 1 97 ? 0.853 -5.287 -1.858 1.00 97.44 97 CYS A N 1
ATOM 718 C CA . CYS A 1 97 ? 0.548 -5.802 -0.530 1.00 97.44 97 CYS A CA 1
ATOM 719 C C . CYS A 1 97 ? 0.187 -7.297 -0.546 1.00 97.44 97 CYS A C 1
ATOM 721 O O . CYS A 1 97 ? 0.588 -8.050 0.347 1.00 97.44 97 CYS A O 1
ATOM 723 N N . GLU A 1 98 ? -0.553 -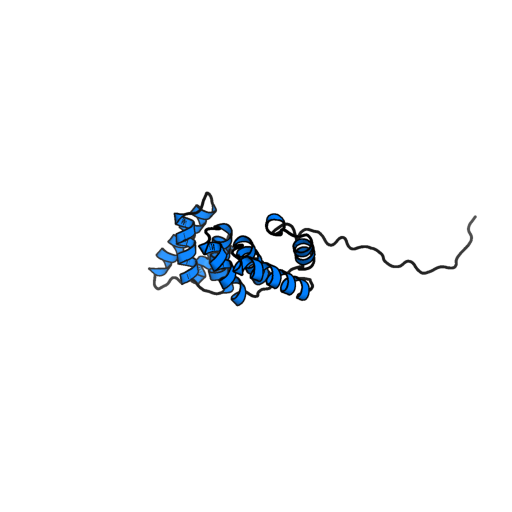7.768 -1.551 1.00 97.00 98 GLU A N 1
ATOM 724 C CA . GLU A 1 98 ? -0.884 -9.186 -1.745 1.00 97.00 98 GLU A CA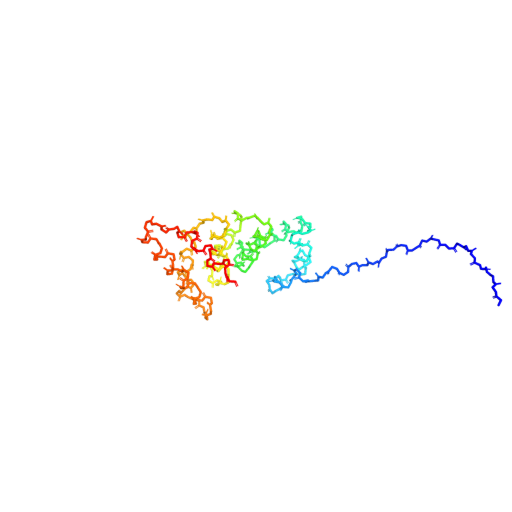 1
ATOM 725 C C . GLU A 1 98 ? 0.367 -10.034 -1.993 1.00 97.00 98 GLU A C 1
ATOM 727 O O . GLU A 1 98 ? 0.464 -11.135 -1.450 1.00 97.00 98 GLU A O 1
ATOM 732 N N . ALA A 1 99 ? 1.376 -9.471 -2.663 1.00 96.25 99 ALA A N 1
ATOM 733 C CA . ALA A 1 99 ? 2.714 -10.051 -2.800 1.00 96.25 99 ALA A CA 1
ATOM 734 C C . ALA A 1 99 ? 3.561 -10.030 -1.506 1.00 96.25 99 ALA A C 1
ATOM 736 O O . ALA A 1 99 ? 4.730 -10.404 -1.521 1.00 96.25 99 ALA A O 1
ATOM 737 N N . ASN A 1 100 ? 2.969 -9.641 -0.372 1.00 93.75 100 ASN A N 1
ATOM 738 C CA . ASN A 1 100 ? 3.573 -9.591 0.964 1.00 93.75 100 ASN A CA 1
ATOM 739 C C . ASN A 1 100 ? 4.711 -8.576 1.138 1.00 93.75 100 ASN A C 1
ATOM 741 O O . ASN A 1 100 ? 5.503 -8.693 2.074 1.00 93.75 100 ASN A O 1
ATOM 745 N N . ILE A 1 101 ? 4.752 -7.531 0.312 1.00 92.75 101 ILE A N 1
ATOM 746 C CA . ILE A 1 101 ? 5.659 -6.404 0.530 1.00 92.75 101 ILE A CA 1
ATOM 747 C C . ILE A 1 101 ? 5.004 -5.456 1.549 1.00 92.75 101 ILE A C 1
ATOM 749 O O . ILE A 1 101 ? 4.147 -4.637 1.214 1.00 92.75 101 ILE A O 1
ATOM 753 N N . MET A 1 102 ? 5.353 -5.629 2.830 1.00 91.06 102 MET A N 1
ATOM 754 C CA . MET A 1 102 ? 4.635 -5.018 3.963 1.00 91.06 102 MET A CA 1
ATOM 755 C C . MET A 1 102 ? 4.655 -3.487 3.974 1.00 91.06 102 MET A C 1
ATOM 757 O O . MET A 1 102 ? 3.668 -2.889 4.396 1.00 91.06 102 MET A O 1
ATOM 761 N N . SER A 1 103 ? 5.712 -2.849 3.465 1.00 90.19 103 SER A N 1
ATOM 762 C CA . SER A 1 103 ? 5.768 -1.386 3.339 1.00 90.19 103 SER A CA 1
ATOM 763 C C . SER A 1 103 ? 4.583 -0.855 2.526 1.00 90.19 103 SER A C 1
ATOM 765 O O . SER A 1 103 ? 3.892 0.062 2.967 1.00 90.19 103 SER A O 1
ATOM 767 N N . TYR A 1 104 ? 4.255 -1.487 1.395 1.00 94.88 104 TYR A N 1
ATOM 768 C CA . TYR A 1 104 ? 3.109 -1.082 0.575 1.00 94.88 104 TYR A CA 1
ATOM 769 C C . TYR A 1 104 ? 1.758 -1.450 1.186 1.00 94.88 104 TYR A C 1
ATOM 771 O O . TYR A 1 104 ? 0.772 -0.766 0.919 1.00 94.88 104 TYR A O 1
ATOM 779 N N . CYS A 1 105 ? 1.695 -2.472 2.048 1.00 96.81 105 CYS A N 1
ATOM 780 C CA . CYS A 1 105 ? 0.509 -2.691 2.876 1.00 96.81 105 CYS A CA 1
ATOM 781 C C . CYS A 1 105 ? 0.271 -1.502 3.819 1.00 96.81 105 CYS A C 1
ATOM 783 O O . CYS A 1 105 ? -0.861 -1.037 3.935 1.00 96.81 105 CYS A O 1
ATOM 785 N N . SER A 1 106 ? 1.320 -0.983 4.465 1.00 93.81 106 SER A N 1
ATOM 786 C CA . SER A 1 106 ? 1.205 0.191 5.338 1.00 93.81 106 SER A CA 1
ATOM 787 C C . SER A 1 106 ? 0.731 1.419 4.557 1.00 93.81 106 SER A C 1
ATOM 789 O O . SER A 1 106 ? -0.225 2.068 4.980 1.00 93.81 106 SER A O 1
ATOM 791 N N . TYR A 1 107 ? 1.311 1.682 3.377 1.00 93.31 107 TYR A N 1
ATOM 792 C CA . TYR A 1 107 ? 0.849 2.758 2.488 1.00 93.31 107 TYR A CA 1
ATOM 793 C C . TYR A 1 107 ? -0.621 2.598 2.089 1.00 93.31 107 TYR A C 1
ATOM 795 O O . TYR A 1 107 ? -1.379 3.562 2.165 1.00 93.31 107 TYR A O 1
ATOM 803 N N . LEU A 1 108 ? -1.048 1.388 1.710 1.00 97.25 108 LEU A N 1
ATOM 804 C CA . LEU A 1 108 ? -2.444 1.111 1.366 1.00 97.25 108 LEU A CA 1
ATOM 805 C C . LEU A 1 108 ? -3.387 1.431 2.529 1.00 97.25 108 LEU A C 1
ATOM 807 O O . LEU A 1 108 ? -4.353 2.169 2.350 1.00 97.25 108 LEU A O 1
ATOM 811 N N . ALA A 1 109 ? -3.099 0.904 3.721 1.00 96.69 109 ALA A N 1
ATOM 812 C CA . ALA A 1 109 ? -3.959 1.085 4.884 1.00 96.69 109 ALA A CA 1
ATOM 813 C C . ALA A 1 109 ? -4.044 2.558 5.312 1.00 96.69 109 ALA A C 1
ATOM 815 O O . ALA A 1 109 ? -5.126 3.051 5.625 1.00 96.69 109 ALA A O 1
ATOM 816 N N . ILE A 1 110 ? -2.920 3.278 5.282 1.00 94.12 110 ILE A N 1
ATOM 817 C CA . ILE A 1 110 ? -2.875 4.708 5.602 1.00 94.12 110 ILE A CA 1
ATOM 818 C C . ILE A 1 110 ? -3.656 5.521 4.566 1.00 94.12 110 ILE A C 1
ATOM 820 O O . ILE A 1 110 ? -4.490 6.344 4.947 1.00 94.12 110 ILE A O 1
ATOM 824 N N . ASN A 1 111 ? -3.455 5.258 3.272 1.00 95.00 111 ASN A N 1
ATOM 825 C CA . ASN A 1 111 ? -4.192 5.929 2.201 1.00 95.00 111 ASN A CA 1
ATOM 826 C C . ASN A 1 111 ? -5.698 5.698 2.304 1.00 95.00 111 ASN A C 1
ATOM 828 O O . ASN A 1 111 ? -6.495 6.609 2.062 1.00 95.00 111 ASN A O 1
ATOM 832 N N . ASP A 1 112 ? -6.088 4.491 2.700 1.00 96.94 112 ASP A N 1
ATOM 833 C CA . ASP A 1 112 ? -7.483 4.145 2.884 1.00 96.94 112 ASP A CA 1
ATOM 834 C C . ASP A 1 112 ? -8.141 4.917 4.017 1.00 96.94 112 ASP A C 1
ATOM 836 O O . ASP A 1 112 ? -9.264 5.393 3.867 1.00 96.94 112 ASP A O 1
ATOM 840 N N . ILE A 1 113 ? -7.436 5.108 5.129 1.00 96.31 113 ILE A N 1
ATOM 841 C CA . ILE A 1 113 ? -7.944 5.919 6.231 1.00 96.31 113 ILE A CA 1
ATOM 842 C C . ILE A 1 113 ? -7.959 7.402 5.864 1.00 96.31 113 ILE A C 1
ATOM 844 O O . ILE A 1 113 ? -8.963 8.079 6.088 1.00 96.31 113 ILE A O 1
ATOM 848 N N . LEU A 1 114 ? -6.861 7.934 5.324 1.00 94.19 114 LEU A N 1
ATOM 849 C CA . LEU A 1 114 ? -6.701 9.376 5.146 1.00 94.19 114 LEU A CA 1
ATOM 850 C C . LEU A 1 114 ? -7.487 9.925 3.956 1.00 94.19 114 LEU A C 1
ATOM 852 O O . LEU A 1 114 ? -8.101 10.986 4.089 1.00 94.19 114 LEU A O 1
ATOM 856 N N . PHE A 1 115 ? -7.491 9.213 2.829 1.00 94.06 115 PHE A N 1
ATOM 857 C CA . PHE A 1 115 ? -7.904 9.781 1.547 1.00 94.06 115 PHE A CA 1
ATOM 858 C C . PHE A 1 115 ? -9.133 9.105 0.947 1.00 94.06 115 PHE A C 1
ATOM 860 O O . PHE A 1 115 ? -10.049 9.802 0.520 1.00 94.06 115 PHE A O 1
ATOM 867 N N . THR A 1 116 ? -9.194 7.769 0.934 1.00 93.88 116 THR A N 1
ATOM 868 C CA . THR A 1 116 ? -10.317 7.061 0.283 1.00 93.88 116 THR A CA 1
ATO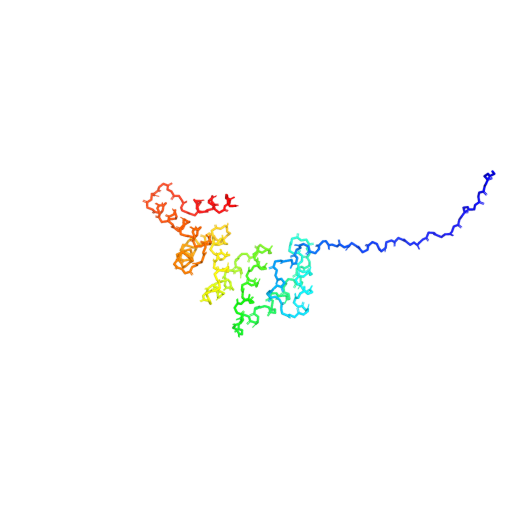M 869 C C . THR A 1 116 ? -11.492 6.799 1.225 1.00 93.88 116 THR A C 1
ATOM 871 O O . THR A 1 116 ? -12.614 6.580 0.774 1.00 93.88 116 THR A O 1
ATOM 874 N N . GLY A 1 117 ? -11.255 6.817 2.539 1.00 94.56 117 GLY A N 1
ATOM 875 C CA . GLY A 1 117 ? -12.245 6.459 3.554 1.00 94.56 117 GLY A CA 1
ATOM 876 C C . GLY A 1 117 ? -12.571 4.963 3.606 1.00 94.56 117 GLY A C 1
ATOM 877 O O . GLY A 1 117 ? -13.553 4.584 4.246 1.00 94.56 117 GLY A O 1
ATOM 878 N N . ASN A 1 118 ? -11.787 4.099 2.951 1.00 96.75 118 ASN A N 1
ATOM 879 C CA . ASN A 1 118 ? -12.036 2.660 2.911 1.00 96.75 118 ASN A CA 1
ATOM 880 C C . ASN A 1 118 ? -11.594 1.958 4.206 1.00 96.75 118 ASN A C 1
ATOM 882 O O . ASN A 1 118 ? -10.629 1.194 4.246 1.00 96.75 118 ASN A O 1
ATOM 886 N N . LEU A 1 119 ? -12.336 2.214 5.283 1.00 96.31 119 LEU A N 1
ATOM 887 C CA . LEU A 1 119 ? -12.052 1.675 6.610 1.00 96.31 119 LEU A CA 1
ATOM 888 C C . LEU A 1 119 ? -12.027 0.140 6.636 1.00 96.31 119 LEU A C 1
ATOM 890 O O . LEU A 1 119 ? -11.196 -0.449 7.325 1.00 96.31 119 LEU A O 1
ATOM 894 N N . GLU A 1 120 ? -12.914 -0.517 5.886 1.00 96.38 120 GLU A N 1
ATOM 895 C CA . GLU A 1 120 ? -12.987 -1.980 5.852 1.00 96.38 120 GLU A CA 1
ATOM 896 C C . GLU A 1 120 ? -11.688 -2.592 5.307 1.00 96.38 120 GLU A C 1
ATOM 898 O O . GLU A 1 120 ? -11.126 -3.511 5.914 1.00 96.38 120 GLU A O 1
ATOM 903 N N . ARG A 1 121 ? -11.182 -2.071 4.180 1.00 97.00 121 ARG A N 1
ATOM 904 C CA . ARG A 1 121 ? -9.911 -2.528 3.610 1.00 97.00 121 ARG A CA 1
ATOM 905 C C . ARG A 1 121 ? -8.747 -2.173 4.525 1.00 97.00 121 ARG A C 1
ATOM 907 O O . ARG A 1 121 ? -7.933 -3.053 4.798 1.00 97.00 121 ARG A O 1
ATOM 914 N N . ALA A 1 122 ? -8.711 -0.958 5.068 1.00 97.19 122 ALA A N 1
ATOM 915 C CA . ALA A 1 122 ? -7.679 -0.556 6.018 1.00 97.19 122 ALA A CA 1
ATOM 916 C C . ALA A 1 122 ? -7.601 -1.509 7.221 1.00 97.19 122 ALA A C 1
ATOM 918 O O . ALA A 1 122 ? -6.520 -1.986 7.556 1.00 97.19 122 ALA A O 1
ATOM 919 N N . ALA A 1 123 ? -8.738 -1.860 7.832 1.00 96.81 123 ALA A N 1
ATOM 920 C CA . ALA A 1 123 ? -8.787 -2.776 8.971 1.00 96.81 123 ALA A CA 1
ATOM 921 C C . ALA A 1 123 ? -8.250 -4.175 8.621 1.00 96.81 123 ALA A C 1
ATOM 923 O O . ALA A 1 123 ? -7.465 -4.745 9.383 1.00 96.81 123 ALA A O 1
ATOM 924 N N . LYS A 1 124 ? -8.614 -4.712 7.447 1.00 97.25 124 LYS A N 1
ATOM 925 C CA . LYS A 1 124 ? -8.094 -5.997 6.940 1.00 97.25 124 LYS A CA 1
ATOM 926 C C . LYS A 1 124 ? -6.584 -5.951 6.704 1.00 97.25 124 LYS A C 1
ATOM 928 O O . LYS A 1 124 ? -5.875 -6.899 7.036 1.00 97.25 124 LYS A O 1
ATOM 933 N N . VAL A 1 125 ? -6.080 -4.853 6.147 1.00 97.88 125 VAL A N 1
ATOM 934 C CA . VAL A 1 125 ? -4.651 -4.687 5.866 1.00 97.88 125 VAL A CA 1
ATOM 935 C C . VAL A 1 125 ? -3.856 -4.492 7.162 1.00 97.88 125 VAL A C 1
ATOM 937 O O . VAL A 1 125 ? -2.836 -5.154 7.341 1.00 97.88 125 VAL A O 1
ATOM 940 N N . PHE A 1 126 ? -4.342 -3.693 8.117 1.00 97.12 126 PHE A N 1
ATOM 941 C CA . PHE A 1 126 ? -3.726 -3.583 9.445 1.00 97.12 126 PHE A CA 1
ATOM 942 C C . PHE A 1 126 ? -3.742 -4.911 10.208 1.00 97.12 126 PHE A C 1
ATOM 944 O O . PHE A 1 126 ? -2.773 -5.231 10.892 1.00 97.12 126 PHE A O 1
ATOM 951 N N . ASP A 1 127 ? -4.785 -5.732 10.062 1.00 96.56 127 ASP A N 1
ATOM 952 C CA . ASP A 1 127 ? -4.795 -7.100 10.589 1.00 96.56 127 ASP A CA 1
ATOM 953 C C . ASP A 1 127 ? -3.719 -7.986 9.953 1.00 96.56 127 ASP A C 1
ATOM 955 O O . ASP A 1 127 ? -2.980 -8.669 10.671 1.00 96.56 127 ASP A O 1
ATOM 959 N N . LYS A 1 128 ? -3.545 -7.910 8.628 1.00 96.44 128 LYS A N 1
ATOM 960 C CA . LYS A 1 128 ? -2.451 -8.597 7.932 1.00 96.44 128 LYS A CA 1
ATOM 961 C C . LYS A 1 128 ? -1.080 -8.163 8.465 1.00 96.44 128 LYS A C 1
ATOM 963 O O . LYS A 1 128 ? -0.289 -9.028 8.842 1.00 96.44 128 LYS A O 1
ATOM 968 N N . ILE A 1 129 ? -0.814 -6.857 8.554 1.00 96.19 129 ILE A N 1
ATOM 969 C CA . ILE A 1 129 ? 0.461 -6.314 9.060 1.00 96.19 129 ILE A CA 1
ATOM 970 C C . ILE A 1 129 ? 0.666 -6.695 10.532 1.00 96.19 129 ILE A C 1
ATOM 972 O O . ILE A 1 129 ? 1.750 -7.117 10.920 1.00 96.19 129 ILE A O 1
ATOM 976 N N . CYS A 1 130 ? -0.376 -6.640 11.362 1.00 96.19 130 CYS A N 1
ATOM 977 C CA . CYS A 1 130 ? -0.298 -7.058 12.761 1.00 96.19 130 CYS A CA 1
ATOM 978 C C . CYS A 1 130 ? 0.108 -8.539 12.902 1.00 96.19 130 CYS A C 1
ATOM 980 O O . CYS A 1 130 ? 0.887 -8.910 13.785 1.00 96.19 130 CYS A O 1
ATOM 982 N N . LYS A 1 131 ? -0.389 -9.405 12.013 1.00 94.94 131 LYS A N 1
ATOM 983 C CA . LYS A 1 131 ? -0.068 -10.838 12.018 1.00 94.94 131 LYS A CA 1
ATOM 984 C C . LYS A 1 131 ? 1.323 -11.132 11.451 1.00 94.94 131 LYS A C 1
ATOM 986 O O . LYS A 1 131 ? 2.033 -11.955 12.026 1.00 94.94 131 LYS A O 1
ATOM 991 N N . GLN A 1 132 ? 1.707 -10.470 10.359 1.00 93.19 132 GLN A N 1
ATOM 992 C CA . GLN A 1 132 ? 2.845 -10.871 9.514 1.00 93.19 132 GLN A CA 1
ATOM 993 C C . GLN A 1 132 ? 4.011 -9.871 9.481 1.00 93.19 132 GLN A C 1
ATOM 995 O O . GLN A 1 132 ? 5.104 -10.234 9.058 1.00 93.19 132 GLN A O 1
ATOM 1000 N N . GLY A 1 133 ? 3.798 -8.629 9.910 1.00 87.56 133 GLY A N 1
ATOM 1001 C CA . GLY A 1 133 ? 4.803 -7.569 9.907 1.00 87.56 133 GLY A CA 1
ATOM 1002 C C . GLY A 1 133 ? 5.910 -7.773 10.941 1.00 87.56 133 GLY A C 1
ATOM 1003 O O . GLY A 1 133 ? 5.856 -8.663 11.797 1.00 87.56 133 GLY A O 1
ATOM 1004 N N . ILE A 1 134 ? 6.911 -6.897 10.887 1.00 83.69 134 ILE A N 1
ATOM 1005 C CA . ILE A 1 134 ? 8.072 -6.902 11.782 1.00 83.69 134 ILE A CA 1
ATOM 1006 C C . ILE A 1 134 ? 8.136 -5.612 12.609 1.00 83.69 134 ILE A C 1
ATOM 1008 O O . ILE A 1 134 ? 7.531 -4.607 12.245 1.00 83.69 134 ILE A O 1
ATOM 1012 N N . SER A 1 135 ? 8.846 -5.685 13.740 1.00 84.38 135 SER A N 1
ATOM 1013 C CA . SER A 1 135 ? 9.223 -4.540 14.585 1.00 84.38 135 SER A CA 1
ATOM 1014 C C . SER A 1 135 ? 8.077 -3.555 14.899 1.00 84.38 135 SER A C 1
ATOM 1016 O O . SER A 1 135 ? 7.090 -3.939 15.534 1.00 84.38 135 SER A O 1
ATOM 1018 N N . GLU A 1 136 ? 8.240 -2.291 14.511 1.00 81.06 136 GLU A N 1
ATOM 1019 C CA . GLU A 1 136 ? 7.367 -1.166 14.846 1.00 81.06 136 GLU A CA 1
ATOM 1020 C C . GLU A 1 136 ? 6.125 -1.114 13.954 1.00 81.06 136 GLU A C 1
ATOM 1022 O O . GLU A 1 136 ? 5.034 -0.877 14.471 1.00 81.06 136 GLU A O 1
ATOM 1027 N N . ASP A 1 137 ? 6.238 -1.466 12.668 1.00 80.06 137 ASP A N 1
ATOM 1028 C CA . ASP A 1 137 ? 5.092 -1.539 11.747 1.00 80.06 137 ASP A CA 1
ATOM 1029 C C . ASP A 1 137 ? 4.024 -2.493 12.279 1.00 80.06 137 ASP A C 1
ATOM 1031 O O . ASP A 1 137 ? 2.829 -2.190 12.284 1.00 80.06 137 ASP A O 1
ATOM 1035 N N . LYS A 1 138 ? 4.462 -3.639 12.816 1.00 92.44 138 LYS A N 1
ATOM 1036 C CA . LYS A 1 138 ? 3.572 -4.592 13.478 1.00 92.44 138 LYS A CA 1
ATOM 1037 C C . LYS A 1 138 ? 2.900 -3.987 14.708 1.00 92.44 138 LYS A C 1
ATOM 1039 O O . LYS A 1 138 ? 1.690 -4.139 14.868 1.00 92.44 138 LYS A O 1
ATOM 1044 N N . ARG A 1 139 ? 3.663 -3.338 15.595 1.00 90.81 139 ARG A N 1
ATOM 1045 C CA . ARG A 1 139 ? 3.133 -2.746 16.838 1.00 90.81 139 ARG A CA 1
ATOM 1046 C C . ARG A 1 139 ? 2.092 -1.677 16.532 1.00 90.81 139 ARG A C 1
ATOM 1048 O O . ARG A 1 139 ? 0.993 -1.727 17.086 1.00 90.81 139 ARG A O 1
ATOM 1055 N N . LEU A 1 140 ? 2.420 -0.773 15.614 1.00 88.75 140 LEU A N 1
ATOM 1056 C CA . LEU A 1 140 ? 1.533 0.288 15.166 1.00 88.75 140 LEU A CA 1
ATOM 1057 C C . LEU A 1 140 ? 0.263 -0.285 14.530 1.00 88.75 140 LEU A C 1
ATOM 1059 O O . LEU A 1 140 ? -0.839 0.064 14.948 1.00 88.75 140 LEU A O 1
ATOM 1063 N N . ALA A 1 141 ? 0.400 -1.226 13.592 1.00 93.94 141 ALA A N 1
ATOM 1064 C CA . ALA A 1 141 ? -0.741 -1.850 12.931 1.00 93.94 141 ALA A CA 1
ATOM 1065 C C . ALA A 1 141 ? -1.655 -2.594 13.913 1.00 93.94 141 ALA A C 1
ATOM 1067 O O . ALA A 1 141 ? -2.876 -2.464 13.839 1.00 93.94 141 ALA A O 1
ATOM 1068 N N . CYS A 1 142 ? -1.089 -3.341 14.867 1.00 95.12 142 CYS A N 1
ATOM 1069 C CA . CYS A 1 142 ? -1.873 -4.007 15.904 1.00 95.12 142 CYS A CA 1
ATOM 1070 C C . CYS A 1 142 ? -2.633 -3.010 16.788 1.00 95.12 142 CYS A C 1
ATOM 1072 O O . CYS A 1 142 ? -3.779 -3.283 17.147 1.00 95.12 142 CYS A O 1
ATOM 1074 N N . SER A 1 143 ? -2.003 -1.881 17.131 1.00 93.06 143 SER A N 1
ATOM 1075 C CA . SER A 1 143 ? -2.622 -0.811 17.918 1.00 93.06 143 SER A CA 1
ATOM 1076 C C . SER A 1 143 ? -3.798 -0.186 17.166 1.00 93.06 143 SER A C 1
ATOM 1078 O O . SER A 1 143 ? -4.925 -0.219 17.653 1.00 93.06 143 SER A O 1
ATOM 1080 N N . ILE A 1 144 ? -3.572 0.268 15.927 1.00 93.50 144 ILE A N 1
ATOM 1081 C CA . ILE A 1 144 ? -4.612 0.880 15.089 1.00 93.50 144 ILE A CA 1
ATOM 1082 C C . ILE A 1 144 ? -5.767 -0.098 14.852 1.00 93.50 144 ILE A C 1
ATOM 1084 O O . ILE A 1 144 ? -6.929 0.271 15.007 1.00 93.50 144 ILE A O 1
ATOM 1088 N N . ARG A 1 145 ? -5.468 -1.365 14.532 1.00 94.50 145 ARG A N 1
ATOM 1089 C CA . ARG A 1 145 ? -6.487 -2.408 14.356 1.00 94.50 145 ARG A CA 1
ATOM 1090 C C . ARG A 1 145 ? -7.368 -2.546 15.595 1.00 94.50 145 ARG A C 1
ATOM 1092 O O . ARG A 1 145 ? -8.585 -2.631 15.461 1.00 94.50 145 ARG A O 1
ATOM 1099 N N . LYS A 1 146 ? -6.760 -2.591 16.784 1.00 94.81 146 LYS A N 1
ATOM 1100 C CA . LYS A 1 146 ? -7.493 -2.717 18.046 1.00 94.81 146 LYS A CA 1
ATOM 1101 C C . LYS A 1 146 ? -8.370 -1.492 18.303 1.00 94.81 146 LYS A C 1
ATOM 1103 O O . 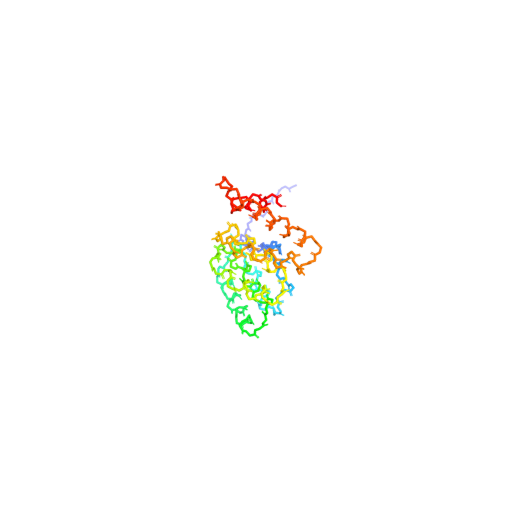LYS A 1 146 ? -9.535 -1.660 18.634 1.00 94.81 146 LYS A O 1
ATOM 1108 N N . GLU A 1 147 ? -7.845 -0.288 18.098 1.00 94.62 147 GLU A N 1
ATOM 1109 C CA . GLU A 1 147 ? -8.608 0.955 18.264 1.00 94.62 147 GLU A CA 1
ATOM 1110 C C . GLU A 1 147 ? -9.810 1.021 17.312 1.00 94.62 147 GLU A C 1
ATOM 1112 O O . GLU A 1 147 ? -10.909 1.369 17.738 1.00 94.62 147 GLU A O 1
ATOM 1117 N N . ILE A 1 148 ? -9.641 0.620 16.045 1.00 94.88 148 ILE A N 1
ATOM 1118 C CA . ILE A 1 148 ? -10.751 0.512 15.084 1.00 94.88 148 ILE A CA 1
ATOM 1119 C C . ILE A 1 148 ? -11.793 -0.498 15.580 1.00 94.88 148 ILE A C 1
ATOM 1121 O O . ILE A 1 148 ? -12.991 -0.212 15.548 1.00 94.88 148 ILE A O 1
ATOM 1125 N N . GLU A 1 149 ? -11.356 -1.672 16.041 1.00 94.31 149 GLU A N 1
ATOM 1126 C CA . GLU A 1 149 ? -12.236 -2.743 16.521 1.00 94.31 149 GLU A CA 1
ATOM 1127 C C . GLU A 1 149 ? -13.030 -2.325 17.767 1.00 94.31 149 GLU A C 1
ATOM 1129 O O . GLU A 1 149 ? -14.237 -2.556 17.838 1.00 94.31 149 GLU A O 1
ATOM 1134 N N . ASP A 1 150 ? -12.369 -1.701 18.738 1.00 95.31 150 ASP A N 1
ATOM 1135 C CA . ASP A 1 150 ? -12.987 -1.270 19.989 1.00 95.31 150 ASP A CA 1
ATOM 1136 C C . ASP A 1 150 ? -13.922 -0.076 19.763 1.00 95.31 150 ASP A C 1
ATOM 1138 O O . ASP A 1 150 ? -15.051 -0.088 20.253 1.00 95.31 150 ASP A O 1
ATOM 1142 N N . CYS A 1 151 ? -13.521 0.893 18.933 1.00 96.25 151 CYS A N 1
ATOM 1143 C CA . CYS A 1 151 ? -14.383 2.001 18.518 1.00 96.25 151 CYS A CA 1
ATOM 1144 C C . CYS A 1 151 ? -15.633 1.502 17.775 1.00 96.25 151 CYS A C 1
ATOM 1146 O O . CYS A 1 151 ? -16.731 1.977 18.034 1.00 96.25 151 CYS A O 1
ATOM 1148 N N . SER A 1 152 ? -15.508 0.472 16.930 1.00 94.19 152 SER A N 1
ATOM 1149 C CA . SER A 1 152 ? -16.649 -0.098 16.194 1.00 94.19 152 SER A CA 1
ATOM 1150 C C . SER A 1 152 ? -17.709 -0.753 17.096 1.00 94.19 152 SER A C 1
ATOM 1152 O O . SER A 1 152 ? -18.828 -0.994 16.644 1.00 94.19 152 SER A O 1
ATOM 1154 N N . LYS A 1 153 ? -17.380 -1.065 18.359 1.00 95.69 153 LYS A N 1
ATOM 1155 C CA . LYS A 1 153 ? -18.325 -1.612 19.352 1.00 95.69 153 LYS A CA 1
ATOM 1156 C C . LYS A 1 153 ? -19.107 -0.514 20.082 1.00 95.69 153 LYS A C 1
ATOM 1158 O O . LYS A 1 153 ? -20.121 -0.817 20.710 1.00 95.69 153 LYS A O 1
ATOM 1163 N N . ASP A 1 154 ? -18.656 0.739 20.015 1.00 95.19 154 ASP A N 1
ATOM 1164 C CA . ASP A 1 154 ? -19.317 1.895 20.618 1.00 95.19 154 ASP A CA 1
ATOM 1165 C C . ASP A 1 154 ? -20.085 2.688 19.553 1.00 95.19 154 ASP A C 1
ATOM 1167 O O . ASP A 1 154 ? -19.503 3.314 18.672 1.00 95.19 154 ASP A O 1
ATOM 1171 N N . ALA A 1 155 ? -21.414 2.729 19.674 1.00 92.38 155 ALA A N 1
ATOM 1172 C CA . ALA A 1 155 ? -22.287 3.453 18.749 1.00 92.38 155 ALA A CA 1
ATOM 1173 C C . ALA A 1 155 ? -22.026 4.974 18.684 1.00 92.38 155 ALA A C 1
ATOM 1175 O O . ALA A 1 155 ? -22.534 5.636 17.780 1.00 92.38 155 ALA A O 1
ATOM 1176 N N . LYS A 1 156 ? -21.284 5.547 19.641 1.00 95.31 156 LYS A N 1
ATOM 1177 C CA . LYS A 1 156 ? -20.913 6.972 19.660 1.00 95.31 156 LYS A CA 1
ATOM 1178 C C . LYS A 1 156 ? -19.553 7.255 19.026 1.00 95.31 156 LYS A C 1
ATOM 1180 O O . LYS A 1 156 ? -19.194 8.424 18.891 1.00 95.31 156 LYS A O 1
ATOM 1185 N N . CYS A 1 157 ? -18.794 6.221 18.682 1.00 96.31 157 CYS A N 1
ATOM 1186 C CA . CYS A 1 157 ? -17.449 6.353 18.153 1.00 96.31 157 CYS A CA 1
ATOM 1187 C C . CYS A 1 157 ? -17.463 6.207 16.625 1.00 96.31 157 CYS A C 1
ATOM 1189 O O . CYS A 1 157 ? -18.040 5.265 16.088 1.00 96.31 157 CYS A O 1
ATOM 1191 N N . ASP A 1 158 ? -16.829 7.145 15.917 1.00 96.56 158 ASP A N 1
ATOM 1192 C CA . ASP A 1 158 ? -16.582 7.028 14.477 1.00 96.56 158 ASP A CA 1
ATOM 1193 C C . ASP A 1 158 ? -15.189 6.402 14.266 1.00 96.56 158 ASP A C 1
ATOM 1195 O O . ASP A 1 158 ? -14.173 7.075 14.482 1.00 96.56 158 ASP A O 1
ATOM 1199 N N . PRO A 1 159 ? -15.107 5.124 13.853 1.00 96.06 159 PRO A N 1
ATOM 1200 C CA . PRO A 1 159 ? -13.834 4.420 13.728 1.00 96.06 159 PRO A CA 1
ATOM 1201 C C . PRO A 1 159 ? -12.936 4.969 12.621 1.00 96.06 159 PRO A C 1
ATOM 1203 O O . PRO A 1 159 ? -11.712 4.898 12.747 1.00 96.06 159 PRO A O 1
ATOM 1206 N N . LEU A 1 160 ? -13.501 5.563 11.566 1.00 95.62 160 LEU A N 1
ATOM 1207 C CA . LEU A 1 160 ? -12.700 6.194 10.521 1.00 95.62 160 LEU A CA 1
ATOM 1208 C C . LEU A 1 160 ? -12.063 7.479 11.050 1.00 95.62 160 LEU A C 1
ATOM 1210 O O . LEU A 1 160 ? -10.871 7.707 10.843 1.00 95.62 160 LEU A O 1
ATOM 1214 N N . MET A 1 161 ? -12.836 8.306 11.756 1.00 95.38 161 MET A N 1
ATOM 1215 C CA . MET A 1 161 ? -12.311 9.522 12.380 1.00 95.38 161 MET A CA 1
ATOM 1216 C C . MET A 1 161 ? -11.264 9.202 13.445 1.00 95.38 161 MET A C 1
ATOM 1218 O O . MET A 1 161 ? -10.188 9.799 13.429 1.00 95.38 161 MET A O 1
ATOM 1222 N N . LYS A 1 162 ? -11.516 8.201 14.294 1.00 94.88 162 LYS A N 1
ATOM 1223 C CA . LYS A 1 162 ? -10.550 7.741 15.297 1.00 94.88 162 LYS A CA 1
ATOM 1224 C C . LYS A 1 162 ? -9.235 7.285 14.659 1.00 94.88 162 LYS A C 1
ATOM 1226 O O . LYS A 1 162 ? -8.160 7.681 15.106 1.00 94.88 162 LYS A O 1
ATOM 1231 N N . ALA A 1 163 ? -9.303 6.494 13.588 1.00 94.69 163 ALA A N 1
ATOM 1232 C CA . ALA A 1 163 ? -8.115 6.056 12.860 1.00 94.69 163 ALA A CA 1
ATOM 1233 C C . ALA A 1 163 ? -7.357 7.235 12.224 1.00 94.69 163 ALA A C 1
ATOM 1235 O O . ALA A 1 163 ? -6.128 7.279 12.288 1.00 94.69 163 ALA A O 1
ATOM 1236 N N . LYS A 1 164 ? -8.071 8.221 11.659 1.00 95.38 164 LYS A N 1
ATOM 1237 C CA . LYS A 1 164 ? -7.461 9.446 11.112 1.00 95.38 164 LYS A CA 1
ATOM 1238 C C . LYS A 1 164 ? -6.703 10.235 12.178 1.00 95.38 164 LYS A C 1
ATOM 1240 O O . LYS A 1 164 ? -5.622 10.734 11.883 1.00 95.38 164 LYS A O 1
ATOM 1245 N N . GLU A 1 165 ? -7.252 10.367 13.383 1.00 93.81 165 GLU A N 1
ATOM 1246 C CA . GLU A 1 165 ? -6.592 11.065 14.495 1.00 93.81 165 GLU A CA 1
ATOM 1247 C C . GLU A 1 165 ? -5.287 10.383 14.903 1.00 93.81 165 GLU A C 1
ATOM 1249 O O . GLU A 1 165 ? -4.275 11.060 15.064 1.00 93.81 165 GLU A O 1
ATOM 1254 N N . ILE A 1 166 ? -5.297 9.050 15.015 1.00 91.19 166 ILE A N 1
ATOM 1255 C CA . ILE A 1 166 ? -4.100 8.275 15.363 1.00 91.19 166 ILE A CA 1
ATOM 1256 C C . ILE A 1 166 ? -3.015 8.478 14.305 1.00 91.19 166 ILE A C 1
ATOM 1258 O O . ILE A 1 166 ? -1.889 8.816 14.649 1.00 91.19 166 ILE A O 1
ATOM 1262 N N . ILE A 1 167 ? -3.360 8.316 13.024 1.00 90.56 167 ILE A N 1
ATOM 1263 C CA . ILE A 1 167 ? -2.392 8.412 11.924 1.00 90.56 167 ILE A CA 1
ATOM 1264 C C . ILE A 1 167 ? -1.822 9.828 11.790 1.00 90.56 167 ILE A C 1
ATOM 1266 O O . ILE A 1 167 ? -0.636 9.975 11.534 1.00 90.56 167 ILE A O 1
ATOM 1270 N N . LYS A 1 168 ? -2.635 10.875 11.980 1.00 88.00 168 LYS A N 1
ATOM 1271 C CA . LYS A 1 168 ? -2.164 12.273 11.935 1.00 88.00 168 LYS A CA 1
ATOM 1272 C C . LYS A 1 168 ? -1.275 12.664 13.120 1.00 88.00 168 LYS A C 1
ATOM 1274 O O . LYS A 1 168 ? -0.647 13.716 13.061 1.00 88.00 168 LYS A O 1
ATOM 1279 N N . GLY A 1 169 ? -1.300 11.887 14.202 1.00 81.38 169 GLY A N 1
ATOM 1280 C CA . GLY A 1 169 ? -0.470 12.103 15.386 1.00 81.38 169 GLY A CA 1
ATOM 1281 C C . GLY A 1 169 ? 0.889 11.398 15.345 1.00 81.38 169 GLY A C 1
ATOM 1282 O O . GLY A 1 169 ? 1.647 11.552 16.302 1.00 81.38 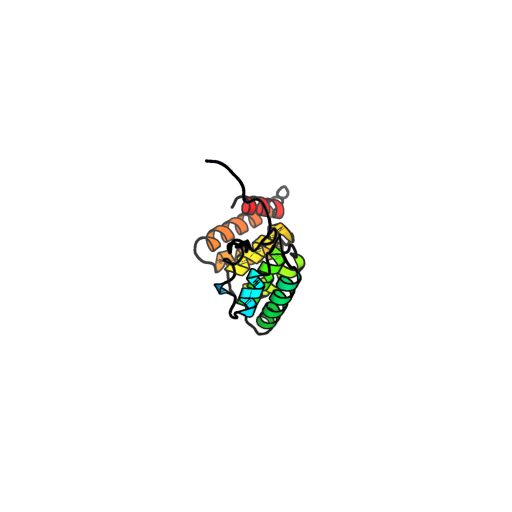169 GLY A O 1
ATOM 1283 N N . LEU A 1 170 ? 1.164 10.617 14.293 1.00 77.69 170 LEU A N 1
ATOM 1284 C CA . LEU A 1 170 ? 2.466 9.998 14.012 1.00 77.69 170 LEU A CA 1
ATOM 1285 C C . LEU A 1 170 ? 3.418 11.012 13.372 1.00 77.69 170 LEU A C 1
ATOM 1287 O O . LEU A 1 170 ? 4.615 10.965 13.730 1.00 77.69 170 LEU A O 1
#

Radius of gyration: 22.82 Å; chains: 1; bounding box: 66×70×44 Å

pLDDT: mean 83.55, std 19.11, range [35.25, 98.06]

Secondary structure (DSSP, 8-state):
---------------------GGGSTTTTTT--SHHHHHHHHH--TTTS-HHHHHHHHHHHHHHHHTT-HHHHHHHHHHHHHTT-HHHHHHHHHHHHHTT-HHHHHHHHHHIIIII--HHHHHHHHHHHHHH--HHHHHHHHHHHHHHHHHTTSTT--HHHHHHHHHHT-

Foldseek 3Di:
DDDDDDDDDPDDPDDPPPPPPQVQQPPCPVLDDDPLLSVLSSQLPLPPHDPVSLVVNLVVLVVVVVVVSLSSLLVSLVSCVSNVVLVVSQVSLVSSVVVVPLVSLLVNLLSCLAPVVVNVSNLVSLVVCLVPNDDPSNVLSVVLNVQLVVQVVDPVRDSSVVSNVSSVVD